Protein AF-A0A5N5W898-F1 (afdb_monomer_lite)

Secondary structure (DSSP, 8-state):
-EE-TTS-EEEEEEEEEEEE-GGG-EEEEEEEEEEEETTTT-EEEEEEEE--S-GGGGGSTT--------EEEEEE-

Sequence (77 aa):
MYHWNTGATSVVEGRFKVNLKPNGTTVVVATGSVVSGAFAGATTVQTKILPNVGLLDCLAPRGMTGAGGPVSMTVTG

Foldseek 3Di:
DDADPVRKDWDWDWDWDDFDQVVHKTWTWIKTAGCDIPLHRKIKIKIAIFDDPDPCQCVPPVRDPDTDDDMDMDIGD

pLDDT: mean 92.92, std 5.16, range [78.44, 98.44]

Organism: Streptomyces mobaraensis (NCBI:txid35621)

Radius of gyration: 15.47 Å; chains: 1; bounding box: 30×23×41 Å

Structure (mmCIF, N/CA/C/O backbone):
data_AF-A0A5N5W898-F1
#
_entry.id   AF-A0A5N5W898-F1
#
loop_
_atom_site.group_PDB
_atom_site.id
_atom_site.type_symbol
_atom_site.label_atom_id
_atom_site.label_alt_id
_atom_site.label_comp_id
_atom_site.label_asym_id
_atom_site.label_entity_id
_atom_site.label_seq_id
_atom_site.pdbx_PDB_ins_code
_atom_site.Cartn_x
_atom_site.Cartn_y
_atom_site.Cartn_z
_atom_site.occupancy
_atom_site.B_iso_or_equiv
_atom_site.auth_seq_id
_atom_site.auth_comp_id
_atom_site.auth_asym_id
_atom_site.auth_atom_id
_atom_site.pdbx_PDB_model_num
ATOM 1 N N . MET A 1 1 ? -3.905 -8.325 3.670 1.00 89.50 1 MET A N 1
ATOM 2 C CA . MET A 1 1 ? -3.787 -8.561 5.122 1.00 89.50 1 MET A CA 1
ATOM 3 C C . MET A 1 1 ? -2.410 -8.099 5.569 1.00 89.50 1 MET A C 1
ATOM 5 O O . MET A 1 1 ? -1.454 -8.356 4.847 1.00 89.50 1 MET A O 1
ATOM 9 N N . TYR A 1 2 ? -2.326 -7.379 6.685 1.00 93.38 2 TYR A N 1
ATOM 10 C CA . TYR A 1 2 ? -1.074 -6.923 7.294 1.00 93.38 2 TYR A CA 1
ATOM 11 C C . TYR A 1 2 ? -0.800 -7.709 8.568 1.00 93.38 2 TYR A C 1
ATOM 13 O O . TYR A 1 2 ? -1.732 -8.008 9.316 1.00 93.38 2 TYR A O 1
ATOM 21 N N . HIS A 1 3 ? 0.475 -8.000 8.803 1.00 96.12 3 HIS A N 1
ATOM 22 C CA . HIS A 1 3 ? 0.974 -8.637 10.014 1.00 96.12 3 HIS A CA 1
ATOM 23 C C . HIS A 1 3 ? 1.859 -7.636 10.750 1.00 96.12 3 HIS A C 1
ATOM 25 O O . HIS A 1 3 ? 2.801 -7.096 10.167 1.00 96.12 3 HIS A O 1
ATOM 31 N N . TRP A 1 4 ? 1.536 -7.371 12.010 1.00 94.56 4 TRP A N 1
ATOM 32 C CA . TRP A 1 4 ? 2.279 -6.438 12.847 1.00 94.56 4 TRP A CA 1
ATOM 33 C C . TRP A 1 4 ? 3.349 -7.179 13.645 1.00 94.56 4 TRP A C 1
ATOM 35 O O . TRP A 1 4 ? 3.203 -8.358 13.966 1.00 94.56 4 TRP A O 1
ATOM 45 N N . ASN A 1 5 ? 4.411 -6.474 14.028 1.00 95.81 5 ASN A N 1
ATOM 46 C CA . ASN A 1 5 ? 5.462 -7.020 14.895 1.00 95.81 5 ASN A CA 1
ATOM 47 C C . ASN A 1 5 ? 4.960 -7.397 16.303 1.00 95.81 5 ASN A C 1
ATOM 49 O O . ASN A 1 5 ? 5.639 -8.123 17.019 1.00 95.81 5 ASN A O 1
ATOM 53 N N . THR A 1 6 ? 3.768 -6.938 16.688 1.00 96.19 6 THR A N 1
ATOM 54 C CA . THR A 1 6 ? 3.063 -7.344 17.911 1.00 96.19 6 THR A CA 1
ATOM 55 C C . THR A 1 6 ? 2.355 -8.698 17.786 1.00 96.19 6 THR A C 1
ATOM 57 O O . THR A 1 6 ? 1.756 -9.159 18.751 1.00 96.19 6 THR A O 1
ATOM 60 N N . GLY A 1 7 ? 2.359 -9.324 16.603 1.00 97.06 7 GLY A N 1
ATOM 61 C CA . GLY A 1 7 ? 1.597 -10.542 16.303 1.00 97.06 7 GLY A CA 1
ATOM 62 C C . GLY A 1 7 ? 0.135 -10.290 15.915 1.00 97.06 7 GLY A C 1
ATOM 63 O O . GLY A 1 7 ? -0.536 -11.195 15.421 1.00 97.06 7 GLY A O 1
ATOM 64 N N . ALA A 1 8 ? -0.364 -9.061 16.076 1.00 97.56 8 ALA A N 1
ATOM 65 C CA . ALA A 1 8 ? -1.692 -8.686 15.610 1.00 97.56 8 ALA A CA 1
ATOM 66 C C . ALA A 1 8 ? -1.767 -8.658 14.073 1.00 97.56 8 ALA A C 1
ATOM 68 O O . ALA A 1 8 ? -0.755 -8.563 13.371 1.00 97.56 8 ALA A O 1
ATOM 69 N N . THR A 1 9 ? -2.987 -8.666 13.536 1.00 98.12 9 THR A N 1
ATOM 70 C CA . THR A 1 9 ? -3.232 -8.563 12.091 1.00 98.12 9 THR A CA 1
ATOM 71 C C . THR A 1 9 ? -4.271 -7.496 11.781 1.00 98.12 9 THR A C 1
ATOM 73 O O . THR A 1 9 ? -5.082 -7.165 12.643 1.00 98.12 9 THR A O 1
ATOM 76 N N . SER A 1 10 ? -4.242 -6.956 10.562 1.00 97.81 10 SER A N 1
ATOM 77 C CA . SER A 1 10 ? -5.276 -6.053 10.037 1.00 97.81 10 SER A CA 1
ATOM 78 C C . SER A 1 10 ? -5.691 -6.483 8.634 1.00 97.81 10 SER A C 1
ATOM 80 O O . SER A 1 10 ? -4.843 -6.715 7.761 1.00 97.81 10 SER A O 1
ATOM 82 N N . VAL A 1 11 ? -6.995 -6.547 8.380 1.00 97.94 11 VAL A N 1
ATOM 83 C CA . VAL A 1 11 ? -7.539 -6.705 7.027 1.00 97.94 11 VAL A CA 1
ATOM 84 C C . VAL A 1 11 ? -7.936 -5.328 6.521 1.00 97.94 11 VAL A C 1
ATOM 86 O O . VAL A 1 11 ? -8.714 -4.630 7.158 1.00 97.94 11 VAL A O 1
ATOM 89 N N . VAL A 1 12 ? -7.364 -4.929 5.386 1.00 97.06 12 VAL A N 1
ATOM 90 C CA . VAL A 1 12 ? -7.634 -3.639 4.749 1.00 97.06 12 VAL A CA 1
ATOM 91 C C . VAL A 1 12 ? -8.287 -3.894 3.409 1.00 97.06 12 VAL A C 1
ATOM 93 O O . VAL A 1 12 ? -7.715 -4.596 2.572 1.00 97.06 12 VAL A O 1
ATOM 96 N N . GLU A 1 13 ? -9.442 -3.280 3.207 1.00 97.19 13 GLU A N 1
ATOM 97 C CA . GLU A 1 13 ? -10.104 -3.197 1.913 1.00 97.19 13 GLU A CA 1
ATOM 98 C C . GLU A 1 13 ? -9.867 -1.807 1.341 1.00 97.19 13 GLU A C 1
ATOM 100 O O . GLU A 1 13 ? -10.058 -0.795 2.013 1.00 97.19 13 GLU A O 1
ATOM 105 N N . GLY A 1 14 ? -9.391 -1.736 0.105 1.00 92.50 14 GLY A N 1
ATOM 106 C CA . GLY A 1 14 ? -8.973 -0.471 -0.472 1.00 92.50 14 GLY A CA 1
ATOM 107 C C . GLY A 1 14 ? -8.955 -0.484 -1.984 1.00 92.50 14 GLY A C 1
ATOM 108 O O . GLY A 1 14 ? -9.176 -1.502 -2.637 1.00 92.50 14 GLY A O 1
ATOM 109 N N . ARG A 1 15 ? -8.672 0.690 -2.537 1.00 93.06 15 ARG A N 1
ATOM 110 C CA . ARG A 1 15 ? -8.600 0.943 -3.975 1.00 93.06 15 ARG A CA 1
ATOM 111 C C . ARG A 1 15 ? -7.391 1.803 -4.301 1.00 93.06 15 ARG A C 1
ATOM 113 O O . ARG A 1 15 ? -6.979 2.651 -3.504 1.00 93.06 15 ARG A O 1
ATOM 120 N N . PHE A 1 16 ? -6.841 1.606 -5.493 1.00 91.00 16 PHE A N 1
ATOM 121 C CA . PHE A 1 16 ? -5.788 2.466 -6.016 1.00 91.00 16 PHE A CA 1
ATOM 122 C C . PHE A 1 16 ? -6.349 3.859 -6.315 1.00 91.00 16 PHE A C 1
ATOM 124 O O . PHE A 1 16 ? -7.422 3.999 -6.901 1.00 91.00 16 PHE A O 1
ATOM 131 N N . LYS A 1 17 ? -5.619 4.889 -5.892 1.00 90.06 17 LYS A N 1
ATOM 132 C CA . LYS A 1 17 ? -5.906 6.299 -6.182 1.00 90.06 17 LYS A CA 1
ATOM 133 C C . LYS A 1 17 ? -4.940 6.867 -7.209 1.00 90.06 17 LYS A C 1
ATOM 135 O O . LYS A 1 17 ? -5.349 7.649 -8.056 1.00 90.06 17 LYS A O 1
ATOM 140 N N . VAL A 1 18 ? -3.675 6.462 -7.133 1.00 91.75 18 VAL A N 1
ATOM 141 C CA . VAL A 1 18 ? -2.603 6.930 -8.013 1.00 91.75 18 VAL A CA 1
ATOM 142 C C . VAL A 1 18 ? -1.795 5.729 -8.487 1.00 91.75 18 VAL A C 1
ATOM 144 O O . VAL A 1 18 ? -1.486 4.841 -7.694 1.00 91.75 18 VAL A O 1
ATOM 147 N N . ASN A 1 19 ? -1.450 5.711 -9.774 1.00 92.19 19 ASN A N 1
ATOM 148 C CA . ASN A 1 19 ? -0.535 4.745 -10.379 1.00 92.19 19 ASN A CA 1
ATOM 149 C C . ASN A 1 19 ? 0.291 5.467 -11.448 1.00 92.19 19 ASN A C 1
ATOM 151 O O . ASN A 1 19 ? -0.134 5.594 -12.596 1.00 92.19 19 ASN A O 1
ATOM 155 N N . LEU A 1 20 ? 1.444 5.988 -11.041 1.00 91.44 20 LEU A N 1
ATOM 156 C CA . LEU A 1 20 ? 2.358 6.727 -11.907 1.00 91.44 20 LEU A CA 1
ATOM 157 C C . LEU A 1 20 ? 3.574 5.867 -12.234 1.00 91.44 20 LEU A C 1
ATOM 159 O O . LEU A 1 20 ? 3.970 5.008 -11.448 1.00 91.44 20 LEU A O 1
ATOM 163 N N . LYS A 1 21 ? 4.167 6.114 -13.404 1.00 90.12 21 LYS A N 1
ATOM 164 C CA . LYS A 1 21 ? 5.379 5.423 -13.864 1.00 90.12 21 LYS A CA 1
ATOM 165 C C . LYS A 1 21 ? 6.468 6.389 -14.363 1.00 90.12 21 LYS A C 1
ATOM 167 O O . LYS A 1 21 ? 6.953 6.207 -15.481 1.00 90.12 21 LYS A O 1
ATOM 172 N N . PRO A 1 22 ? 6.830 7.449 -13.612 1.00 86.25 22 PRO A N 1
ATOM 173 C CA . PRO A 1 22 ? 7.860 8.388 -14.051 1.00 86.25 22 PRO A CA 1
ATOM 174 C C . PRO A 1 22 ? 9.186 7.652 -14.252 1.00 86.25 22 PRO A C 1
ATOM 176 O O . PRO A 1 22 ? 9.645 6.942 -13.357 1.00 86.25 22 PRO A O 1
ATOM 179 N N . ASN A 1 23 ? 9.792 7.802 -15.431 1.00 84.50 23 ASN A N 1
ATOM 180 C CA . ASN A 1 23 ? 11.073 7.175 -15.778 1.00 84.50 23 ASN A CA 1
ATOM 181 C C . ASN A 1 23 ? 11.108 5.659 -15.479 1.00 84.50 23 ASN A C 1
ATOM 183 O O . ASN A 1 23 ? 12.121 5.122 -15.039 1.00 84.50 23 ASN A O 1
ATOM 187 N N . GLY A 1 24 ? 9.969 4.973 -15.640 1.00 82.44 24 GLY A N 1
ATOM 188 C CA . GLY A 1 24 ? 9.833 3.538 -15.378 1.00 82.44 24 GL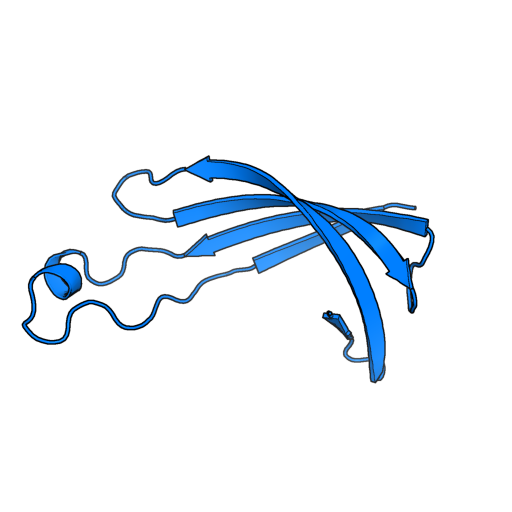Y A CA 1
ATOM 189 C C . GLY A 1 24 ? 9.690 3.140 -13.902 1.00 82.44 24 GLY A C 1
ATOM 190 O O . GLY A 1 24 ? 9.440 1.967 -13.633 1.00 82.44 24 GLY A O 1
ATOM 191 N N . THR A 1 25 ? 9.792 4.074 -12.950 1.00 89.06 25 THR A N 1
ATOM 192 C CA . THR A 1 25 ? 9.575 3.813 -11.516 1.00 89.06 25 THR A CA 1
ATOM 193 C C . THR A 1 25 ? 8.089 3.750 -11.211 1.00 89.06 25 THR A C 1
ATOM 195 O O . THR A 1 25 ? 7.378 4.728 -11.420 1.00 89.06 25 THR A O 1
ATOM 198 N N . THR A 1 26 ? 7.605 2.630 -10.679 1.00 91.44 26 THR A N 1
ATOM 199 C CA . THR A 1 26 ? 6.185 2.488 -10.338 1.00 91.44 26 THR A CA 1
ATOM 200 C C . THR A 1 26 ? 5.900 3.125 -8.981 1.00 91.44 26 THR A C 1
ATOM 202 O O . THR A 1 26 ? 6.420 2.679 -7.961 1.00 91.44 26 THR A O 1
ATOM 205 N N . VAL A 1 27 ? 5.047 4.148 -8.963 1.00 95.06 27 VAL A N 1
ATOM 206 C CA . VAL A 1 27 ? 4.569 4.822 -7.749 1.00 95.06 27 VAL A CA 1
ATOM 207 C C . VAL A 1 27 ? 3.069 4.596 -7.620 1.00 95.06 27 VAL A C 1
ATOM 209 O O . VAL A 1 27 ? 2.286 5.061 -8.451 1.00 95.06 27 VAL A O 1
ATOM 212 N N . VAL A 1 28 ? 2.662 3.879 -6.576 1.00 95.69 28 VAL A N 1
ATOM 213 C CA . VAL A 1 28 ? 1.260 3.531 -6.324 1.00 95.69 28 VAL A CA 1
ATOM 214 C C . VAL A 1 28 ? 0.819 4.109 -4.992 1.00 95.69 28 VAL A C 1
ATOM 216 O O . VAL A 1 28 ? 1.429 3.816 -3.968 1.00 95.69 28 VAL A O 1
ATOM 219 N N . VAL A 1 29 ? -0.276 4.869 -5.001 1.00 96.94 29 VAL A N 1
ATOM 220 C CA . VAL A 1 29 ? -0.967 5.292 -3.777 1.00 96.94 29 VAL A CA 1
ATOM 221 C C . VAL A 1 29 ? -2.312 4.587 -3.710 1.00 96.94 29 VAL A C 1
ATOM 223 O O . VAL A 1 29 ? -3.112 4.670 -4.648 1.00 96.94 29 VAL A O 1
ATOM 226 N N . ALA A 1 30 ? -2.564 3.894 -2.607 1.00 96.62 30 ALA A N 1
ATOM 227 C CA . ALA A 1 30 ? -3.824 3.231 -2.309 1.00 96.62 30 ALA A CA 1
ATOM 228 C C . ALA A 1 30 ? -4.442 3.818 -1.040 1.00 96.62 30 ALA A C 1
ATOM 230 O O . ALA A 1 30 ? -3.740 4.151 -0.087 1.00 96.62 30 ALA A O 1
ATOM 231 N N . THR A 1 31 ? -5.766 3.919 -1.032 1.00 97.44 31 THR A N 1
ATOM 232 C CA . THR A 1 31 ? -6.545 4.296 0.154 1.00 97.44 31 THR A CA 1
ATOM 233 C C . THR A 1 31 ? -7.479 3.157 0.513 1.00 97.44 31 THR A C 1
ATOM 235 O O . THR A 1 31 ? -8.076 2.569 -0.396 1.00 97.44 31 THR A O 1
ATOM 238 N N . GLY A 1 32 ? -7.660 2.883 1.798 1.00 96.94 32 GLY A N 1
ATOM 239 C CA . GLY A 1 32 ? -8.551 1.817 2.251 1.00 96.94 32 GLY A CA 1
ATOM 240 C C . GLY A 1 32 ? -9.024 1.986 3.685 1.00 96.94 32 GLY A C 1
ATOM 241 O O . GLY A 1 32 ? -8.558 2.876 4.392 1.00 96.94 32 GLY A O 1
ATOM 242 N N . SER A 1 33 ? -9.924 1.111 4.107 1.00 98.12 33 SER A N 1
ATOM 243 C CA . SER A 1 33 ? -10.429 0.999 5.475 1.00 98.12 33 SER A CA 1
ATOM 244 C C . SER A 1 33 ? -9.998 -0.324 6.088 1.00 98.12 33 SER A C 1
ATOM 246 O O . SER A 1 33 ? -9.989 -1.358 5.413 1.00 98.12 33 SER A O 1
ATOM 248 N N . VAL A 1 34 ? -9.656 -0.302 7.373 1.00 98.19 34 VAL A N 1
ATOM 249 C CA . VAL A 1 34 ? -9.404 -1.519 8.143 1.00 98.19 34 VAL A CA 1
ATOM 250 C C . VAL A 1 34 ? -10.748 -2.136 8.527 1.00 98.19 34 VAL A C 1
ATOM 252 O O . VAL A 1 34 ? -11.474 -1.588 9.355 1.00 98.19 34 VAL A O 1
ATOM 255 N N . VAL A 1 35 ? -11.083 -3.273 7.924 1.00 98.44 35 VAL A N 1
ATOM 256 C CA . VAL A 1 35 ? -12.377 -3.947 8.116 1.00 98.44 35 VAL A CA 1
ATOM 257 C C . VAL A 1 35 ? -12.362 -4.955 9.265 1.00 98.44 35 VAL A C 1
ATOM 259 O O . VAL A 1 35 ? -13.413 -5.287 9.802 1.00 98.44 35 VAL A O 1
ATOM 262 N N . SER A 1 36 ? -11.184 -5.429 9.680 1.00 98.25 36 SER A N 1
ATOM 263 C CA . SER A 1 36 ? -11.042 -6.290 10.858 1.00 98.25 36 SER A CA 1
ATOM 264 C C . SER A 1 36 ? -9.615 -6.303 11.412 1.00 98.25 36 SER A C 1
ATOM 266 O O . SER A 1 36 ? -8.652 -5.968 10.713 1.00 98.25 36 SER A O 1
ATOM 268 N N . GLY A 1 37 ? -9.485 -6.713 12.678 1.00 97.69 37 GLY A N 1
ATOM 269 C CA . GLY A 1 37 ? -8.210 -6.821 13.386 1.00 97.6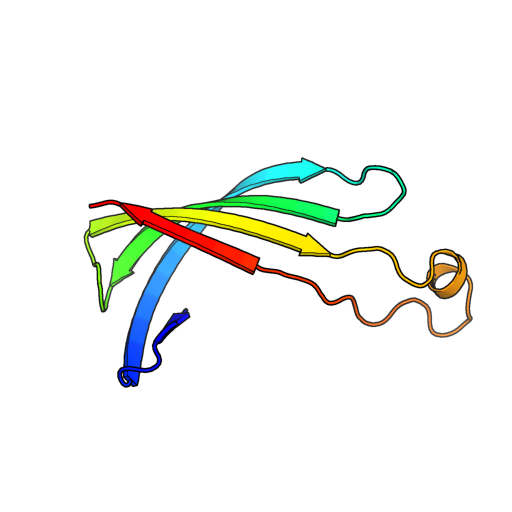9 37 GLY A CA 1
ATOM 270 C C . GLY A 1 37 ? -7.785 -5.528 14.089 1.00 97.69 37 GLY A C 1
ATOM 271 O O . GLY A 1 37 ? -8.617 -4.708 14.475 1.00 97.69 37 GLY A O 1
ATOM 272 N N . ALA A 1 38 ? -6.479 -5.351 14.284 1.00 97.56 38 ALA A N 1
ATOM 273 C CA . ALA A 1 38 ? -5.931 -4.135 14.876 1.00 97.56 38 ALA A CA 1
ATOM 274 C C . ALA A 1 38 ? -6.304 -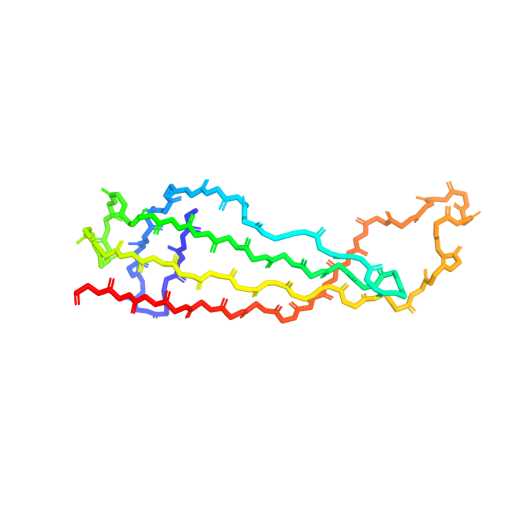2.913 14.027 1.00 97.56 38 ALA A C 1
ATOM 276 O O . ALA A 1 38 ? -6.238 -2.976 12.801 1.00 97.56 38 ALA A O 1
ATOM 277 N N . PHE A 1 39 ? -6.661 -1.806 14.683 1.00 97.38 39 PHE A N 1
ATOM 278 C CA . PHE A 1 39 ? -7.100 -0.560 14.041 1.00 97.38 39 PHE A CA 1
ATOM 279 C C . PHE A 1 39 ? -8.404 -0.674 13.233 1.00 97.38 39 PHE A C 1
ATOM 281 O O . PHE A 1 39 ? -8.624 0.131 12.334 1.00 97.38 39 PHE A O 1
ATOM 288 N N . ALA A 1 40 ? -9.267 -1.658 13.516 1.00 98.31 40 ALA A N 1
ATOM 289 C CA . ALA A 1 40 ? -10.581 -1.763 12.877 1.00 98.31 40 ALA A CA 1
ATOM 290 C C . ALA A 1 40 ? -11.359 -0.435 12.945 1.00 98.31 40 ALA A C 1
ATOM 292 O O . ALA A 1 40 ? -11.401 0.216 13.987 1.00 98.31 40 ALA A O 1
ATOM 293 N N . GLY A 1 41 ? -11.950 -0.0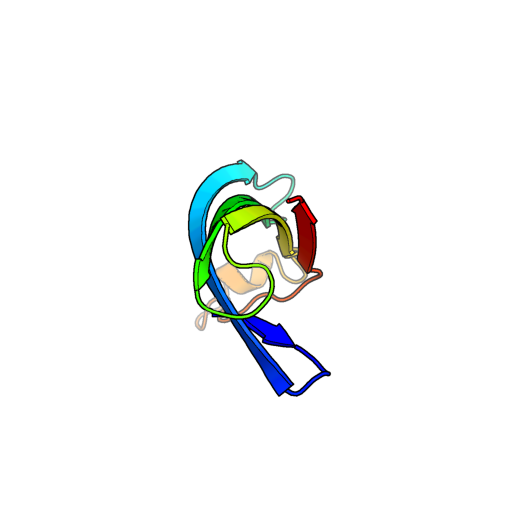34 11.818 1.00 97.88 41 GLY A N 1
ATOM 294 C CA . GLY A 1 41 ? -12.618 1.262 11.652 1.00 97.88 41 GLY A CA 1
ATOM 295 C C . GLY A 1 41 ? -11.698 2.401 11.197 1.00 97.88 41 GLY A C 1
ATOM 296 O O . GLY A 1 41 ? -12.193 3.404 10.686 1.00 97.88 41 GLY A O 1
ATOM 297 N N . ALA A 1 42 ? -10.374 2.244 11.297 1.00 98.38 42 ALA A N 1
ATOM 298 C CA . ALA A 1 42 ? -9.432 3.243 10.810 1.00 98.38 42 ALA A CA 1
ATOM 299 C C . ALA A 1 42 ? -9.364 3.282 9.275 1.00 98.38 42 ALA A C 1
ATOM 301 O O . ALA A 1 42 ? -9.604 2.301 8.562 1.00 98.38 42 ALA A O 1
ATOM 302 N N . THR A 1 43 ? -8.950 4.435 8.767 1.00 98.06 43 THR A N 1
ATOM 303 C CA . THR A 1 43 ? -8.580 4.654 7.370 1.00 98.06 43 THR A CA 1
ATOM 304 C C . THR A 1 43 ? -7.082 4.478 7.172 1.00 98.06 43 THR A C 1
ATOM 306 O O . THR A 1 43 ? -6.282 4.613 8.097 1.00 98.06 43 THR A O 1
ATOM 309 N N . THR A 1 44 ? -6.691 4.151 5.946 1.00 97.75 44 THR A N 1
ATOM 310 C CA . THR A 1 44 ? -5.305 3.882 5.581 1.00 97.75 44 THR A CA 1
ATOM 311 C C . THR A 1 44 ? -4.938 4.607 4.296 1.00 97.75 44 THR A C 1
ATOM 313 O O . THR A 1 44 ? -5.722 4.641 3.341 1.00 97.75 44 THR A O 1
ATOM 316 N N . VAL A 1 45 ? -3.724 5.150 4.259 1.00 97.69 45 VAL A N 1
ATOM 317 C CA . VAL A 1 45 ? -3.061 5.613 3.037 1.00 97.69 45 VAL A CA 1
ATOM 318 C C . VAL A 1 45 ? -1.766 4.834 2.909 1.00 97.69 45 VAL A C 1
ATOM 320 O O . VAL A 1 45 ? -0.933 4.860 3.810 1.00 97.69 45 VAL A O 1
ATOM 323 N N . GLN A 1 46 ? -1.597 4.129 1.798 1.00 96.56 46 GLN A N 1
ATOM 324 C CA . GLN A 1 46 ? -0.386 3.380 1.500 1.00 96.56 46 GLN A CA 1
ATOM 325 C C . GLN A 1 46 ? 0.275 3.932 0.246 1.00 96.56 46 GLN A C 1
ATOM 327 O O . GLN A 1 46 ? -0.375 4.033 -0.794 1.00 96.56 46 GLN A O 1
ATOM 332 N N . THR A 1 47 ? 1.578 4.183 0.324 1.00 97.00 47 THR A N 1
ATOM 333 C CA . THR A 1 47 ? 2.411 4.550 -0.821 1.00 97.00 47 THR A CA 1
ATOM 334 C C . THR A 1 47 ? 3.435 3.451 -1.067 1.00 97.00 47 THR A C 1
ATOM 336 O O . THR A 1 47 ? 4.149 3.039 -0.154 1.00 97.00 47 THR A O 1
ATOM 339 N N . LYS A 1 48 ? 3.513 2.969 -2.308 1.00 95.31 48 LYS A N 1
ATOM 340 C CA . LYS A 1 48 ? 4.516 2.005 -2.772 1.00 95.31 48 LYS A CA 1
ATOM 341 C C . LYS A 1 48 ? 5.365 2.658 -3.844 1.00 95.31 48 LYS A C 1
ATOM 343 O O . LYS A 1 48 ? 4.816 3.218 -4.794 1.00 95.31 48 LYS A O 1
ATOM 348 N N . ILE A 1 49 ? 6.678 2.546 -3.712 1.00 95.75 49 ILE A N 1
ATOM 349 C CA . ILE A 1 49 ? 7.628 2.984 -4.730 1.00 95.75 49 ILE A CA 1
ATOM 350 C C . ILE A 1 49 ? 8.427 1.751 -5.124 1.00 95.75 49 ILE A C 1
ATOM 352 O O . ILE A 1 49 ? 9.085 1.153 -4.281 1.00 95.75 49 ILE A O 1
ATOM 356 N N . LEU A 1 50 ? 8.344 1.354 -6.389 1.00 93.50 50 LEU A N 1
ATOM 357 C CA . LEU A 1 50 ? 9.123 0.264 -6.964 1.00 93.50 50 LEU A CA 1
ATOM 358 C C . LEU A 1 50 ? 10.052 0.881 -8.017 1.00 93.50 50 LEU A C 1
ATOM 360 O O . LEU A 1 50 ? 9.615 1.099 -9.156 1.00 93.50 50 LEU A O 1
ATOM 364 N N . PRO A 1 51 ? 11.292 1.243 -7.632 1.00 89.06 51 PRO A N 1
ATOM 365 C CA . PRO A 1 51 ? 12.283 1.775 -8.552 1.00 89.06 51 PRO A CA 1
ATOM 366 C C . PRO A 1 51 ? 12.562 0.792 -9.677 1.00 89.06 51 PRO A C 1
ATOM 368 O O . PRO A 1 51 ? 12.619 -0.421 -9.469 1.00 89.06 51 PRO A O 1
ATOM 371 N N . ASN A 1 52 ? 12.781 1.332 -10.869 1.00 80.81 52 ASN A N 1
ATOM 372 C CA . ASN A 1 52 ? 13.288 0.526 -11.961 1.00 80.81 52 ASN A CA 1
ATOM 373 C C . ASN A 1 52 ? 14.813 0.443 -11.860 1.00 80.81 52 ASN A C 1
ATOM 375 O O . ASN A 1 52 ? 15.503 1.431 -12.099 1.00 80.81 52 ASN A O 1
ATOM 379 N N . VAL A 1 53 ? 15.326 -0.724 -11.475 1.00 81.50 53 VAL A N 1
ATOM 380 C CA . VAL A 1 53 ? 16.770 -0.982 -11.335 1.00 81.50 53 VAL A CA 1
ATOM 381 C C . VAL A 1 53 ? 17.380 -1.653 -12.572 1.00 81.50 53 VAL A C 1
ATOM 383 O O . VAL A 1 53 ? 18.586 -1.870 -12.611 1.00 81.50 53 VAL A O 1
ATOM 386 N N . GLY A 1 54 ? 16.568 -1.952 -13.590 1.00 82.75 54 GLY A N 1
ATOM 387 C CA . GLY A 1 54 ? 16.966 -2.737 -14.757 1.00 82.75 54 GLY A CA 1
ATOM 388 C C . GLY A 1 54 ? 16.005 -2.534 -15.923 1.00 82.75 54 GLY A C 1
ATOM 389 O O . GLY A 1 54 ? 15.276 -3.443 -16.304 1.00 82.75 54 GLY A O 1
ATOM 390 N N . LEU A 1 55 ? 15.992 -1.334 -16.516 1.00 78.44 55 LEU A N 1
ATOM 391 C CA . LEU A 1 55 ? 15.054 -0.979 -17.598 1.00 78.44 55 LEU A CA 1
ATOM 392 C C . LEU A 1 55 ? 15.106 -1.954 -18.787 1.00 78.44 55 LEU A C 1
ATOM 394 O O . LEU A 1 55 ? 14.089 -2.199 -19.433 1.00 78.44 55 LEU A O 1
ATOM 398 N N . LEU A 1 56 ? 16.285 -2.517 -19.060 1.00 86.88 56 LEU A N 1
ATOM 399 C CA . LEU A 1 56 ? 16.507 -3.465 -20.151 1.00 86.88 56 LEU A CA 1
ATOM 400 C C . LEU A 1 56 ? 16.133 -4.908 -19.786 1.00 86.88 56 LEU A C 1
ATOM 402 O O . LEU A 1 56 ? 16.049 -5.743 -20.684 1.00 86.88 56 LEU A O 1
ATOM 406 N N . ASP A 1 57 ? 15.842 -5.214 -18.519 1.00 87.12 57 ASP A N 1
ATOM 407 C CA . ASP A 1 57 ? 15.446 -6.565 -18.100 1.00 87.12 57 ASP A CA 1
ATOM 408 C C . ASP A 1 57 ? 14.116 -6.984 -18.737 1.00 87.12 57 ASP A C 1
ATOM 410 O O . ASP A 1 57 ? 13.890 -8.166 -18.987 1.00 87.12 57 ASP A O 1
ATOM 414 N N . CYS A 1 58 ? 13.266 -6.016 -19.096 1.00 83.31 58 CYS A N 1
ATOM 415 C CA . CYS A 1 58 ? 12.065 -6.244 -19.900 1.00 83.31 58 CYS A CA 1
ATOM 416 C C . CYS A 1 58 ? 12.363 -6.789 -21.309 1.00 83.31 58 CYS A C 1
ATOM 418 O O . CYS A 1 58 ? 11.484 -7.399 -21.909 1.00 83.31 58 CYS A O 1
ATOM 420 N N . LEU A 1 59 ? 13.568 -6.556 -21.843 1.00 90.12 59 LEU A N 1
ATOM 421 C CA . LEU A 1 59 ? 13.994 -7.010 -23.172 1.00 90.12 59 LEU A CA 1
ATOM 422 C C . LEU A 1 59 ? 14.732 -8.355 -23.131 1.00 90.12 59 LEU A C 1
ATOM 424 O O . LEU A 1 59 ? 14.947 -8.969 -24.176 1.00 90.12 59 LEU A O 1
ATOM 428 N N . ALA A 1 60 ? 15.143 -8.821 -21.950 1.00 91.25 60 ALA A N 1
ATOM 429 C CA . ALA A 1 60 ? 15.767 -10.129 -21.808 1.00 91.25 60 ALA A CA 1
ATOM 430 C C . ALA A 1 60 ? 14.741 -11.246 -22.104 1.00 91.25 60 ALA A C 1
ATOM 432 O O . ALA A 1 60 ? 13.568 -11.081 -21.774 1.00 91.25 60 ALA A O 1
ATOM 433 N N . PRO A 1 61 ? 15.148 -12.423 -22.623 1.00 94.25 61 PRO A N 1
ATOM 434 C CA . PRO A 1 61 ? 14.217 -13.519 -22.927 1.00 94.25 61 PRO A CA 1
ATOM 435 C C . PRO A 1 61 ? 13.332 -13.962 -21.750 1.00 94.25 61 PRO A C 1
ATOM 437 O O . PRO A 1 61 ? 12.196 -14.376 -21.951 1.00 94.25 61 PRO A O 1
ATOM 440 N N . ARG A 1 62 ? 13.841 -13.861 -20.512 1.00 90.19 62 ARG A N 1
ATOM 441 C CA . ARG A 1 62 ? 13.082 -14.163 -19.283 1.00 90.19 62 ARG A CA 1
ATOM 442 C C . ARG A 1 62 ? 12.158 -13.026 -18.821 1.00 90.19 62 ARG A C 1
ATOM 444 O O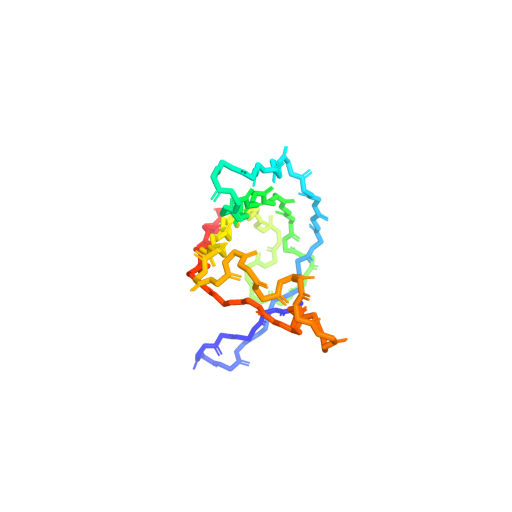 . ARG A 1 62 ? 11.323 -13.251 -17.950 1.00 90.19 62 ARG A O 1
ATOM 451 N N . GLY A 1 63 ? 12.332 -11.822 -19.364 1.00 88.44 63 GLY A N 1
ATOM 452 C CA . GLY A 1 63 ? 11.690 -10.597 -18.900 1.00 88.44 63 GLY A CA 1
ATOM 453 C C . GLY A 1 63 ? 12.063 -10.207 -17.463 1.00 88.44 63 GLY A C 1
ATOM 454 O O . GLY A 1 63 ? 12.882 -10.843 -16.794 1.00 88.44 63 GLY A O 1
ATOM 455 N N . MET A 1 64 ? 11.418 -9.152 -16.964 1.00 86.50 64 MET A N 1
ATOM 456 C CA . MET A 1 64 ? 11.495 -8.761 -15.556 1.00 86.50 64 MET A CA 1
ATOM 457 C C . MET A 1 64 ? 10.504 -9.600 -14.737 1.00 86.50 64 MET A C 1
ATOM 459 O O . MET A 1 64 ? 9.297 -9.526 -14.959 1.00 86.50 64 MET A O 1
ATOM 463 N N . THR A 1 65 ? 10.999 -10.375 -13.769 1.00 88.31 65 THR A N 1
ATOM 464 C CA . THR A 1 65 ? 10.167 -11.275 -12.942 1.00 88.31 65 THR A CA 1
ATOM 465 C C . THR A 1 65 ? 9.819 -10.707 -11.566 1.00 88.31 65 THR A C 1
ATOM 467 O O . THR A 1 65 ? 9.010 -11.288 -10.846 1.00 88.31 65 THR A O 1
ATOM 470 N N . GLY A 1 66 ? 10.409 -9.576 -11.179 1.00 85.50 66 GLY A N 1
ATOM 471 C CA . GLY A 1 66 ? 10.123 -8.931 -9.906 1.00 85.50 66 GLY A CA 1
ATOM 472 C C . GLY A 1 66 ? 10.725 -7.536 -9.812 1.00 85.50 66 GLY A C 1
ATOM 473 O O . GLY A 1 66 ? 11.708 -7.221 -10.474 1.00 85.50 66 GLY A O 1
ATOM 474 N N . ALA A 1 67 ? 10.119 -6.711 -8.966 1.00 86.94 67 ALA A N 1
ATOM 475 C CA . ALA A 1 67 ? 10.639 -5.420 -8.548 1.00 86.94 67 ALA A CA 1
ATOM 476 C C . ALA A 1 67 ? 10.329 -5.238 -7.059 1.00 86.94 67 ALA A C 1
ATOM 478 O O . ALA A 1 67 ? 9.296 -5.701 -6.569 1.00 86.94 67 ALA A O 1
ATOM 479 N N . GLY A 1 68 ? 11.229 -4.577 -6.342 1.00 90.25 68 GLY A N 1
ATOM 480 C CA . GLY A 1 68 ? 11.099 -4.320 -4.914 1.00 90.25 68 GLY A CA 1
ATOM 481 C C . GLY A 1 68 ? 11.351 -2.854 -4.610 1.00 90.25 68 GLY A C 1
ATOM 482 O O . GLY A 1 68 ? 11.969 -2.141 -5.397 1.00 90.25 68 GLY A O 1
ATOM 483 N N . GLY A 1 69 ? 10.865 -2.399 -3.465 1.00 92.69 69 GLY A N 1
ATOM 484 C CA . GLY A 1 69 ? 11.104 -1.040 -3.017 1.00 92.69 69 GLY A CA 1
ATOM 485 C C . GLY A 1 69 ? 10.313 -0.697 -1.761 1.00 92.69 69 GLY A C 1
ATOM 486 O O . GLY A 1 69 ? 9.619 -1.560 -1.210 1.00 92.69 69 GLY A O 1
ATOM 487 N N . PRO A 1 70 ? 10.456 0.541 -1.268 1.00 95.50 70 PRO A N 1
ATOM 488 C CA . PRO A 1 70 ? 9.855 0.937 -0.011 1.00 95.50 70 PRO A CA 1
ATOM 489 C C . PRO A 1 70 ? 8.329 1.006 -0.107 1.00 95.50 70 PRO A C 1
ATOM 491 O O . PRO A 1 70 ? 7.737 1.404 -1.117 1.00 95.50 70 PRO A O 1
ATOM 494 N N . VAL A 1 71 ? 7.703 0.659 1.013 1.00 94.88 71 VAL A N 1
ATOM 495 C CA . VAL A 1 71 ? 6.273 0.818 1.253 1.00 94.88 71 VAL A CA 1
ATOM 496 C C . VAL A 1 71 ? 6.107 1.609 2.541 1.00 94.88 71 VAL A C 1
ATOM 498 O O . VAL A 1 71 ? 6.653 1.224 3.573 1.00 94.88 71 VAL A O 1
ATOM 501 N N . SER A 1 72 ? 5.343 2.696 2.489 1.00 95.94 72 SER A N 1
ATOM 502 C CA . SER A 1 72 ? 4.894 3.425 3.673 1.00 95.94 72 SER A CA 1
ATOM 503 C C . SER A 1 72 ? 3.384 3.291 3.820 1.00 95.94 72 SER A C 1
ATOM 505 O O . SER A 1 72 ? 2.649 3.194 2.834 1.00 95.94 72 SER A O 1
ATOM 507 N N . MET A 1 73 ? 2.919 3.248 5.064 1.00 94.88 73 MET A N 1
ATOM 508 C CA . MET A 1 73 ? 1.505 3.167 5.392 1.00 94.88 73 MET A CA 1
ATOM 509 C C . MET A 1 73 ? 1.215 4.091 6.565 1.00 94.88 73 MET A C 1
ATOM 511 O O . MET A 1 73 ? 1.874 4.019 7.600 1.00 94.88 73 MET A O 1
ATOM 515 N N . THR A 1 74 ? 0.211 4.936 6.395 1.00 97.56 74 THR A N 1
ATOM 516 C CA . THR A 1 74 ? -0.361 5.762 7.451 1.00 97.56 74 THR A CA 1
ATOM 517 C C . THR A 1 74 ? -1.726 5.197 7.799 1.00 97.56 74 THR A C 1
ATOM 519 O O . THR A 1 74 ? -2.511 4.887 6.902 1.00 97.56 74 THR A O 1
ATOM 522 N N . VAL A 1 75 ? -1.992 5.051 9.094 1.00 96.69 75 VAL A N 1
ATOM 523 C CA . VAL A 1 75 ? -3.282 4.624 9.642 1.00 96.69 75 VAL A CA 1
ATOM 524 C C . VAL A 1 75 ? -3.846 5.785 10.454 1.00 96.69 75 VAL A C 1
ATOM 5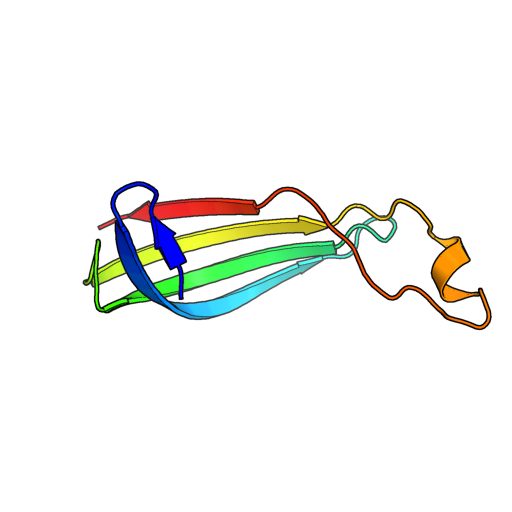26 O O . VAL A 1 75 ? -3.120 6.383 11.247 1.00 96.69 75 VAL A O 1
ATOM 529 N N . THR A 1 76 ? -5.112 6.129 10.240 1.00 97.19 76 THR A N 1
ATOM 530 C CA . THR A 1 76 ? -5.784 7.251 10.909 1.00 97.19 76 THR A CA 1
ATOM 531 C C . THR A 1 76 ? -7.189 6.832 11.308 1.00 97.19 76 THR A C 1
ATOM 533 O O . THR A 1 76 ? -7.955 6.389 10.449 1.00 97.19 76 THR A O 1
ATOM 536 N N . GLY A 1 77 ? -7.524 6.965 12.587 1.00 83.62 77 GLY A N 1
ATOM 537 C CA . GLY A 1 77 ? -8.815 6.601 13.168 1.00 83.62 77 GLY A CA 1
ATOM 538 C C . GLY A 1 77 ? -9.119 7.440 14.394 1.00 83.62 77 GLY A C 1
ATOM 539 O O . GLY A 1 77 ? -8.169 8.080 14.901 1.00 83.62 77 GLY A O 1
#